Protein AF-A0A3N5U7N3-F1 (afdb_monomer)

Foldseek 3Di:
DDEEFEAAQEEREEQACPPVNDAAEQAEAECYEQYAYAEESYEDQAYANYEDENYEFENQHHDPPQESYEDEHPALAGAQYNHEYENYEQEHGAHESYEYDAQRHAQSHDAHDYEYEQYEFYHYQHHAYYDRCPRPHAHEYEYENYHGPHHHHDPPHVRYDYDYD

Sequence (165 aa):
AGLRIESSGGDGIYLGRGKNRITNKDIILRDLIIFEHLRQGISVITAENLLVEKCVIRGTRGTAPEAGIDFEPNREDESIINCNVKNCIIAGNSGAGIQGYFVNMGSTSLPISIIIENCDIYDQLVALFFVGFQNGAHGTLRIIDSDVRGLSLIPDIPELTLSYR

Secondary structure (DSSP, 8-state):
---EEE--SSEEEEE--TTTTPPEES-EEES-EEE--SSEEEEESSEEEEEEES-EEE---SSTT--SEEE--SSTT--EEEEEEES-E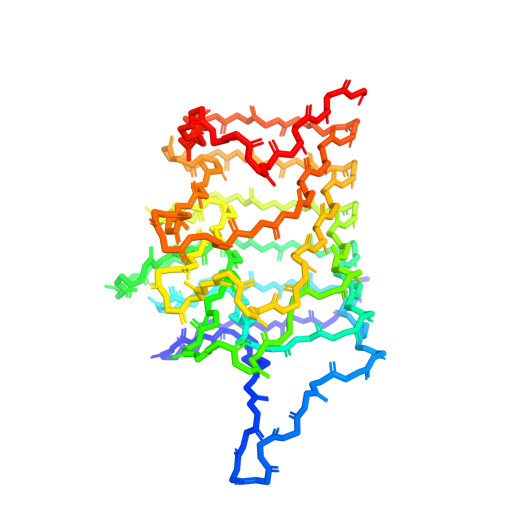EE--SS-SEEEE-TT--TTSPPEEEEEES-EEESSSEEEEEE-GGG---EEEEEES-EE-SEEE----TTEEEEE-

Structure (mmCIF, N/CA/C/O backbone):
data_AF-A0A3N5U7N3-F1
#
_entry.id   AF-A0A3N5U7N3-F1
#
loop_
_atom_site.group_PDB
_atom_site.id
_atom_site.type_symbol
_atom_site.label_atom_id
_atom_site.label_alt_id
_atom_site.label_comp_id
_atom_site.label_asym_id
_atom_site.label_entity_id
_atom_site.label_seq_id
_atom_site.pdbx_PDB_ins_code
_atom_site.Cartn_x
_atom_site.Cartn_y
_atom_site.Cartn_z
_atom_site.occupancy
_atom_site.B_iso_or_equiv
_atom_site.auth_seq_id
_atom_site.auth_comp_id
_atom_site.auth_asym_id
_atom_site.auth_atom_id
_atom_site.pdbx_PDB_model_num
ATOM 1 N N . ALA A 1 1 ? -17.112 -12.150 11.119 1.00 59.78 1 ALA A N 1
ATOM 2 C CA . ALA A 1 1 ? -15.831 -11.433 11.269 1.00 59.78 1 ALA A CA 1
ATOM 3 C C . ALA A 1 1 ? -14.711 -12.395 10.897 1.00 59.78 1 ALA A C 1
ATOM 5 O O . ALA A 1 1 ? -14.821 -13.556 11.279 1.00 59.78 1 ALA A O 1
ATOM 6 N N . GLY A 1 2 ? -13.727 -11.953 10.107 1.00 83.31 2 GLY A N 1
ATOM 7 C CA . GLY A 1 2 ? -12.550 -12.752 9.750 1.00 83.31 2 GLY A CA 1
ATOM 8 C C . GLY A 1 2 ? -11.411 -12.605 10.768 1.00 83.31 2 GLY A C 1
ATOM 9 O O . GLY A 1 2 ? -11.668 -12.530 11.970 1.00 83.31 2 GLY A O 1
ATOM 10 N N . LEU A 1 3 ? -10.158 -12.605 10.302 1.00 96.62 3 LEU A N 1
ATOM 11 C CA . LEU A 1 3 ? -8.950 -12.604 11.142 1.00 96.62 3 LEU A CA 1
ATOM 12 C C . LEU A 1 3 ? -8.589 -11.194 11.643 1.00 96.62 3 LEU A C 1
ATOM 14 O O . LEU A 1 3 ? -8.638 -10.225 10.887 1.00 96.62 3 LEU A O 1
ATOM 18 N N . ARG A 1 4 ? -8.154 -11.096 12.905 1.00 97.56 4 ARG A N 1
ATOM 19 C CA . ARG A 1 4 ? -7.558 -9.885 13.483 1.00 97.56 4 ARG A CA 1
ATOM 20 C C . ARG A 1 4 ? -6.041 -10.037 13.600 1.00 97.56 4 ARG A C 1
ATOM 22 O O . ARG A 1 4 ? -5.566 -11.042 14.120 1.00 97.56 4 ARG A O 1
ATOM 29 N N . ILE A 1 5 ? -5.312 -9.032 13.129 1.00 97.62 5 ILE A N 1
ATOM 30 C CA . ILE A 1 5 ? -3.856 -8.891 13.207 1.00 97.62 5 ILE A CA 1
ATOM 31 C C . ILE A 1 5 ? -3.609 -7.565 13.926 1.00 97.62 5 ILE A C 1
ATOM 33 O O . ILE A 1 5 ? -4.137 -6.538 13.500 1.00 97.62 5 ILE A O 1
ATOM 37 N N . GLU A 1 6 ? -2.880 -7.581 15.043 1.00 97.88 6 GLU A N 1
ATOM 38 C CA . GLU A 1 6 ? -2.726 -6.380 15.866 1.00 97.88 6 GLU A CA 1
ATOM 39 C C . GLU A 1 6 ? -1.344 -6.231 16.504 1.00 97.88 6 GLU A C 1
ATOM 41 O O . GLU A 1 6 ? -0.653 -7.222 16.749 1.00 97.88 6 GLU A O 1
ATOM 46 N N . SER A 1 7 ? -0.955 -4.981 16.766 1.00 97.56 7 SER A N 1
ATOM 47 C CA . SER A 1 7 ? 0.153 -4.609 17.661 1.00 97.56 7 SER A CA 1
ATOM 48 C C . SER A 1 7 ? 1.514 -5.235 17.336 1.00 97.56 7 SER A C 1
ATOM 50 O O . SER A 1 7 ? 2.304 -5.542 18.231 1.00 97.56 7 SER A O 1
ATOM 52 N N . SER A 1 8 ? 1.826 -5.414 16.047 1.00 97.56 8 SER A N 1
ATOM 53 C CA . SER A 1 8 ? 3.177 -5.823 15.639 1.00 97.56 8 SER A CA 1
ATOM 54 C C . SER A 1 8 ? 4.188 -4.691 15.876 1.00 97.56 8 SER A C 1
ATOM 56 O O . SER A 1 8 ? 3.866 -3.508 15.770 1.00 97.56 8 SER A O 1
ATOM 58 N N . GLY A 1 9 ? 5.448 -5.055 16.138 1.00 97.25 9 GLY A N 1
ATOM 59 C CA . GLY A 1 9 ? 6.560 -4.104 16.288 1.00 97.25 9 GLY A CA 1
ATOM 60 C C . GLY A 1 9 ? 7.043 -3.469 14.976 1.00 97.25 9 GLY A C 1
ATOM 61 O O . GLY A 1 9 ? 8.128 -2.902 14.946 1.00 97.25 9 GLY A O 1
ATOM 62 N N . GLY A 1 10 ? 6.286 -3.603 13.888 1.00 97.31 10 GLY A N 1
ATOM 63 C CA . GLY A 1 10 ? 6.628 -3.089 12.568 1.00 97.31 10 GLY A CA 1
ATOM 64 C C . GLY A 1 10 ? 5.371 -2.957 11.723 1.00 97.31 10 GLY A C 1
ATOM 65 O O . GLY A 1 10 ? 4.410 -2.319 12.150 1.00 97.31 10 GLY A O 1
ATOM 66 N N . ASP A 1 11 ? 5.379 -3.579 10.549 1.00 98.25 11 ASP A N 1
ATOM 67 C CA . ASP A 1 11 ? 4.234 -3.586 9.642 1.00 98.25 11 ASP A CA 1
ATOM 68 C C . ASP A 1 11 ? 3.284 -4.751 9.992 1.00 98.25 11 ASP A C 1
ATOM 70 O O . ASP A 1 11 ? 3.722 -5.792 10.498 1.00 98.25 11 ASP A O 1
ATOM 74 N N . GLY A 1 12 ? 1.979 -4.591 9.770 1.00 98.25 12 GLY A N 1
ATOM 75 C CA . GLY A 1 12 ? 0.991 -5.648 10.018 1.00 98.25 12 GLY A CA 1
ATOM 76 C C . GLY A 1 12 ? 1.050 -6.763 8.980 1.00 98.25 12 GLY A C 1
ATOM 77 O O . GLY A 1 12 ? 1.160 -7.942 9.320 1.00 98.25 12 GLY A O 1
ATOM 78 N N . ILE A 1 13 ? 1.023 -6.383 7.703 1.00 98.44 13 ILE A N 1
ATOM 79 C CA . ILE A 1 13 ? 1.203 -7.276 6.55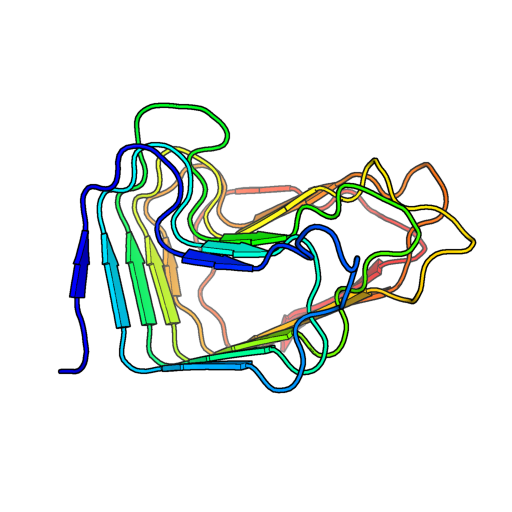5 1.00 98.44 13 ILE A CA 1
ATOM 80 C C . ILE A 1 13 ? 2.282 -6.685 5.649 1.00 98.44 13 ILE A C 1
ATOM 82 O O . ILE A 1 13 ? 2.209 -5.516 5.286 1.00 98.44 13 ILE A O 1
ATOM 86 N N . TYR A 1 14 ? 3.261 -7.498 5.252 1.00 98.00 14 TYR A N 1
ATOM 87 C CA . TYR A 1 14 ? 4.383 -7.060 4.421 1.00 98.00 14 TYR A CA 1
ATOM 88 C C . TYR A 1 14 ? 4.499 -7.913 3.151 1.00 98.00 14 TYR A C 1
ATOM 90 O O . TYR A 1 14 ? 4.924 -9.069 3.203 1.00 98.00 14 TYR A O 1
ATOM 98 N N . LEU A 1 15 ? 4.138 -7.342 1.999 1.00 98.19 15 LEU A N 1
ATOM 99 C CA . LEU A 1 15 ? 4.275 -7.962 0.678 1.00 98.19 15 LEU A CA 1
ATOM 100 C C . LEU A 1 15 ? 5.620 -7.573 0.050 1.00 98.19 15 LEU A C 1
ATOM 102 O O . LEU A 1 15 ? 5.709 -6.730 -0.844 1.00 98.19 15 LEU A O 1
ATOM 106 N N . GLY A 1 16 ? 6.685 -8.195 0.559 1.00 96.12 16 GLY A N 1
ATOM 107 C CA . GLY A 1 16 ? 8.049 -8.083 0.035 1.00 96.12 16 GLY A CA 1
ATOM 108 C C . GLY A 1 16 ? 8.360 -9.090 -1.080 1.00 96.12 16 GLY A C 1
ATOM 109 O O . GLY A 1 16 ? 7.568 -9.980 -1.364 1.00 96.12 16 GLY A O 1
ATOM 110 N N . ARG A 1 17 ? 9.552 -8.994 -1.685 1.00 88.31 17 ARG A N 1
ATOM 111 C CA . ARG A 1 17 ? 9.998 -9.884 -2.787 1.00 88.31 17 ARG A CA 1
ATOM 112 C C . ARG A 1 17 ? 10.961 -11.014 -2.390 1.00 88.31 17 ARG A C 1
ATOM 114 O O . ARG A 1 17 ? 11.343 -11.837 -3.226 1.00 88.31 17 ARG A O 1
ATOM 121 N N . GLY A 1 18 ? 11.400 -11.044 -1.127 1.00 82.62 18 GLY A N 1
ATOM 122 C CA . GLY A 1 18 ? 12.379 -12.009 -0.605 1.00 82.62 18 GLY A CA 1
ATOM 123 C C . GLY A 1 18 ? 13.706 -12.057 -1.389 1.00 82.62 18 GLY A C 1
ATOM 124 O O . GLY A 1 18 ? 13.984 -11.223 -2.249 1.00 82.62 18 GLY A O 1
ATOM 125 N N . LYS A 1 19 ? 14.554 -13.061 -1.115 1.00 84.88 19 LYS A N 1
ATOM 126 C CA . LYS A 1 19 ? 15.858 -13.223 -1.802 1.00 84.88 19 LYS A CA 1
ATOM 127 C C . LYS A 1 19 ? 15.723 -13.523 -3.295 1.00 84.88 19 LYS A C 1
ATOM 129 O O . LYS A 1 19 ? 16.546 -13.074 -4.085 1.00 84.88 19 LYS A O 1
ATOM 134 N N . ASN A 1 20 ? 14.677 -14.261 -3.662 1.00 84.50 20 ASN A N 1
ATOM 135 C CA . ASN A 1 20 ? 14.429 -14.682 -5.040 1.00 84.50 20 ASN A CA 1
ATOM 136 C C . ASN A 1 20 ? 13.829 -13.566 -5.894 1.00 84.50 20 ASN A C 1
ATOM 138 O O . ASN A 1 20 ? 13.649 -13.763 -7.092 1.00 84.50 20 ASN A O 1
ATOM 142 N N . ARG A 1 21 ? 13.556 -12.397 -5.292 1.00 87.88 21 ARG A N 1
ATOM 143 C CA . ARG A 1 21 ? 13.134 -11.193 -6.001 1.00 87.88 21 ARG A CA 1
ATOM 144 C C . ARG A 1 21 ? 11.806 -11.353 -6.750 1.00 87.88 21 ARG A C 1
ATOM 146 O O . ARG A 1 21 ? 11.579 -10.639 -7.721 1.00 87.88 21 ARG A O 1
ATOM 153 N N . ILE A 1 22 ? 10.947 -12.252 -6.275 1.00 91.88 22 ILE A N 1
ATOM 154 C CA . ILE A 1 22 ? 9.698 -12.641 -6.935 1.00 91.88 22 ILE A CA 1
ATOM 155 C C . ILE A 1 22 ? 8.577 -11.684 -6.522 1.00 91.88 22 ILE A C 1
ATOM 157 O O . ILE A 1 22 ? 8.403 -11.410 -5.336 1.00 91.88 22 ILE A O 1
ATOM 161 N N . THR A 1 23 ? 7.815 -11.201 -7.502 1.00 96.31 23 THR A N 1
ATOM 162 C CA . THR A 1 23 ? 6.601 -10.405 -7.283 1.00 96.31 23 THR A CA 1
ATOM 163 C C . THR A 1 23 ? 5.491 -11.245 -6.657 1.00 96.31 23 THR A C 1
ATOM 165 O O . THR A 1 23 ? 5.254 -12.376 -7.083 1.00 96.31 23 THR A O 1
ATOM 168 N N . ASN A 1 24 ? 4.781 -10.686 -5.676 1.00 97.62 24 ASN A N 1
ATOM 169 C CA . ASN A 1 24 ? 3.587 -11.313 -5.114 1.00 97.62 24 ASN A CA 1
ATOM 170 C C . ASN A 1 24 ? 2.466 -11.287 -6.159 1.00 97.62 24 ASN A C 1
ATOM 172 O O . ASN A 1 24 ? 2.109 -10.209 -6.625 1.00 97.62 24 ASN A O 1
ATOM 176 N N . LYS A 1 25 ? 1.919 -12.444 -6.539 1.00 97.81 25 LYS A N 1
ATOM 177 C CA . LYS A 1 25 ? 0.852 -12.526 -7.548 1.00 97.81 25 LYS A CA 1
ATOM 178 C C . LYS A 1 25 ? -0.413 -13.133 -6.965 1.00 97.81 25 LYS A C 1
ATOM 180 O O . LYS A 1 25 ? -0.323 -14.072 -6.177 1.00 97.81 25 LYS A O 1
ATOM 185 N N . ASP A 1 26 ? -1.558 -12.594 -7.371 1.00 98.44 26 ASP A N 1
ATOM 186 C CA . ASP A 1 26 ? -2.893 -13.127 -7.070 1.00 98.44 26 ASP A CA 1
ATOM 187 C C . ASP A 1 26 ? -3.172 -13.236 -5.558 1.00 98.44 26 ASP A C 1
ATOM 189 O O . ASP A 1 26 ? -3.694 -14.232 -5.050 1.00 98.44 26 ASP A O 1
ATOM 193 N N . ILE A 1 27 ? -2.797 -12.186 -4.822 1.00 98.62 27 ILE A N 1
ATOM 194 C CA . ILE A 1 27 ? -2.963 -12.114 -3.368 1.00 98.62 27 ILE A CA 1
ATOM 195 C C . ILE A 1 27 ? -4.318 -11.503 -3.021 1.00 98.62 27 ILE A C 1
ATOM 197 O O . ILE A 1 27 ? -4.679 -10.433 -3.507 1.00 98.62 27 ILE A O 1
ATOM 201 N N . ILE A 1 28 ? -5.040 -12.157 -2.111 1.00 98.62 28 ILE A N 1
ATOM 202 C CA . ILE A 1 28 ? -6.306 -11.664 -1.568 1.00 98.62 28 ILE A CA 1
ATOM 203 C C . ILE A 1 28 ? -6.161 -11.484 -0.058 1.00 98.62 28 ILE A C 1
ATOM 205 O O . ILE A 1 28 ? -5.947 -12.447 0.677 1.00 98.62 28 ILE A O 1
ATOM 209 N N . LEU A 1 29 ? -6.334 -10.249 0.400 1.00 98.62 29 LEU A N 1
ATOM 210 C CA . LEU A 1 29 ? -6.480 -9.881 1.802 1.00 98.62 29 LEU A CA 1
ATOM 211 C C . LEU A 1 29 ? -7.945 -9.513 2.019 1.00 98.62 29 LEU A C 1
ATOM 213 O O . LEU A 1 29 ? -8.396 -8.484 1.521 1.00 98.62 29 LEU A O 1
ATOM 217 N N . ARG A 1 30 ? -8.709 -10.369 2.703 1.00 98.56 30 ARG A N 1
ATOM 218 C CA . ARG A 1 30 ? -10.160 -10.198 2.829 1.00 98.56 30 ARG A CA 1
ATOM 219 C C . ARG A 1 30 ? -10.660 -10.398 4.252 1.00 98.56 30 ARG A C 1
ATOM 221 O O . ARG A 1 30 ? -10.213 -11.317 4.933 1.00 98.56 30 ARG A O 1
ATOM 228 N N . ASP A 1 31 ? -11.638 -9.581 4.645 1.00 98.31 31 ASP A N 1
ATOM 229 C CA . ASP A 1 31 ? -12.346 -9.678 5.928 1.00 98.31 31 ASP A CA 1
ATOM 230 C C . ASP A 1 31 ? -11.386 -9.579 7.135 1.00 98.31 31 ASP A C 1
ATOM 232 O O . ASP A 1 31 ? -11.555 -10.274 8.142 1.00 98.31 31 ASP A O 1
ATOM 236 N N . LEU A 1 32 ? -10.356 -8.728 7.026 1.00 98.50 32 LEU A N 1
ATOM 237 C CA . LEU A 1 32 ? -9.318 -8.559 8.047 1.00 98.50 32 LEU A CA 1
ATOM 238 C C . LEU A 1 32 ? -9.563 -7.335 8.930 1.00 98.50 32 LEU A C 1
ATOM 240 O O . LEU A 1 32 ? -10.038 -6.297 8.469 1.00 98.50 32 LEU A O 1
ATOM 244 N N . ILE A 1 33 ? -9.146 -7.432 10.191 1.00 98.69 33 ILE A N 1
ATOM 245 C CA . ILE A 1 33 ? -8.957 -6.274 11.066 1.00 98.69 33 ILE A CA 1
ATOM 246 C C . ILE A 1 33 ? -7.458 -6.123 11.325 1.00 98.69 33 ILE A C 1
ATOM 248 O O . ILE A 1 33 ? -6.863 -6.988 11.959 1.00 98.69 33 ILE A O 1
ATOM 252 N N . ILE A 1 34 ? -6.867 -5.039 10.834 1.00 98.62 34 ILE A N 1
ATOM 253 C CA . ILE A 1 34 ? -5.436 -4.725 10.887 1.00 98.62 34 ILE A CA 1
ATOM 254 C C . ILE A 1 34 ? -5.284 -3.499 11.787 1.00 98.62 34 ILE A C 1
ATOM 256 O O . ILE A 1 34 ? -5.743 -2.411 11.431 1.00 98.62 34 ILE A O 1
ATOM 260 N N . PHE A 1 35 ? -4.734 -3.685 12.987 1.00 98.56 35 PHE A N 1
ATOM 261 C CA . PHE A 1 35 ? -4.928 -2.728 14.077 1.00 98.56 35 PHE A CA 1
ATOM 262 C C . PHE A 1 35 ? -3.653 -2.407 14.866 1.00 98.56 35 PHE A C 1
ATOM 264 O O . PHE A 1 35 ? -2.956 -3.302 15.327 1.00 98.56 35 PHE A O 1
ATOM 271 N N . GLU A 1 36 ? -3.387 -1.119 15.084 1.00 98.19 36 GLU A N 1
ATOM 272 C CA . GLU A 1 36 ? -2.336 -0.626 15.993 1.00 98.19 36 GLU A CA 1
ATOM 273 C C . GLU A 1 36 ? -0.921 -1.155 15.707 1.00 98.19 36 GLU A C 1
ATOM 275 O O . GLU A 1 36 ? -0.173 -1.508 16.615 1.00 98.19 36 GLU A O 1
ATOM 280 N N . HIS A 1 37 ? -0.522 -1.205 14.436 1.00 98.62 37 HIS A N 1
ATOM 281 C CA . HIS A 1 37 ? 0.851 -1.568 14.074 1.00 98.62 37 HIS A CA 1
ATOM 282 C C . HIS A 1 37 ? 1.822 -0.400 14.267 1.00 98.62 37 HIS A C 1
ATOM 284 O O . HIS A 1 37 ? 1.473 0.757 14.018 1.00 98.62 37 HIS A O 1
ATOM 290 N N . LEU A 1 38 ? 3.051 -0.706 14.698 1.00 98.44 38 LEU A N 1
ATOM 291 C CA . LEU A 1 38 ? 4.045 0.317 15.033 1.00 98.44 38 LEU A CA 1
ATOM 292 C C . LEU A 1 38 ? 4.400 1.203 13.834 1.00 98.44 38 LEU A C 1
ATOM 294 O O . LEU A 1 38 ? 4.663 2.389 14.022 1.00 98.44 38 LEU A O 1
ATOM 298 N N . ARG A 1 39 ? 4.452 0.625 12.627 1.00 98.25 39 ARG A N 1
ATOM 299 C CA . ARG A 1 39 ? 4.975 1.310 11.441 1.00 98.25 39 ARG A CA 1
ATOM 300 C C . ARG A 1 39 ? 3.968 1.412 10.302 1.00 98.25 39 ARG A C 1
ATOM 302 O O . ARG A 1 39 ? 3.702 2.517 9.865 1.00 98.25 39 ARG A O 1
ATOM 309 N N . GLN A 1 40 ? 3.372 0.317 9.843 1.00 98.44 40 GLN A N 1
ATOM 310 C CA . GLN A 1 40 ? 2.376 0.338 8.761 1.00 98.44 40 GLN A CA 1
ATOM 311 C C . GLN A 1 40 ? 1.288 -0.711 8.987 1.00 98.44 40 GLN A C 1
ATOM 313 O O . GLN A 1 40 ? 1.547 -1.763 9.569 1.00 98.44 40 GLN A O 1
ATOM 318 N N . GLY A 1 41 ? 0.076 -0.484 8.480 1.00 98.69 41 GLY A N 1
ATOM 319 C CA . GLY A 1 41 ? -0.953 -1.527 8.459 1.00 98.69 41 GLY A CA 1
ATOM 320 C C . GLY A 1 41 ? -0.607 -2.598 7.424 1.00 98.69 41 GLY A C 1
ATOM 321 O O . GLY A 1 41 ? -0.459 -3.777 7.753 1.00 98.69 41 GLY A O 1
ATOM 322 N N . ILE A 1 42 ? -0.421 -2.168 6.177 1.00 98.88 42 ILE A N 1
ATOM 323 C CA . ILE A 1 42 ? 0.012 -3.000 5.052 1.00 98.88 42 ILE A CA 1
ATOM 324 C C . ILE A 1 42 ? 1.132 -2.273 4.304 1.00 98.88 42 ILE A C 1
ATOM 326 O O . ILE A 1 42 ? 0.954 -1.119 3.926 1.00 98.88 42 ILE A O 1
ATOM 330 N N . SER A 1 43 ? 2.234 -2.963 4.025 1.00 98.75 43 SER A N 1
ATOM 331 C CA . SER A 1 43 ? 3.296 -2.483 3.134 1.00 98.75 43 SER A CA 1
ATOM 332 C C . SER A 1 43 ? 3.362 -3.362 1.893 1.00 98.75 43 SER A C 1
ATOM 334 O O . SER A 1 43 ? 3.482 -4.588 1.983 1.00 98.75 43 SER A O 1
ATOM 336 N N . VAL A 1 44 ? 3.280 -2.738 0.724 1.00 98.75 44 VAL A N 1
ATOM 337 C CA . VAL A 1 44 ? 3.292 -3.381 -0.587 1.00 98.75 44 VAL A CA 1
ATOM 338 C C . VAL A 1 44 ? 4.530 -2.920 -1.337 1.00 98.75 44 VAL A C 1
ATOM 340 O O . VAL A 1 44 ? 4.549 -1.849 -1.937 1.00 98.75 44 VAL A O 1
ATOM 343 N N . ILE A 1 45 ? 5.567 -3.756 -1.311 1.00 98.38 45 ILE A N 1
ATOM 344 C CA . ILE A 1 45 ? 6.798 -3.501 -2.066 1.00 98.38 45 ILE A CA 1
ATOM 345 C C . ILE A 1 45 ? 6.602 -3.894 -3.528 1.00 98.38 45 ILE A C 1
ATOM 347 O O . ILE A 1 45 ? 7.039 -3.203 -4.438 1.00 98.38 45 ILE A O 1
ATOM 351 N N . THR A 1 46 ? 5.964 -5.043 -3.758 1.00 98.31 46 THR A N 1
ATOM 352 C CA . THR A 1 46 ? 5.664 -5.533 -5.103 1.00 98.31 46 THR A CA 1
ATOM 353 C C . THR A 1 46 ? 4.422 -6.416 -5.083 1.00 98.31 46 THR A C 1
ATOM 355 O O . THR A 1 46 ? 4.314 -7.326 -4.253 1.00 98.31 46 THR A O 1
ATOM 358 N N . ALA A 1 47 ? 3.488 -6.167 -5.993 1.00 98.50 47 ALA A N 1
ATOM 359 C CA . ALA A 1 47 ? 2.325 -6.996 -6.230 1.00 98.50 47 ALA A CA 1
ATOM 360 C C . ALA A 1 47 ? 1.775 -6.863 -7.663 1.00 98.50 47 ALA A C 1
ATOM 362 O O . ALA A 1 47 ? 1.744 -5.785 -8.260 1.00 98.50 47 ALA A O 1
ATOM 363 N N . GLU A 1 48 ? 1.269 -7.980 -8.173 1.00 98.62 48 GLU A N 1
ATOM 364 C CA . GLU A 1 48 ? 0.412 -8.066 -9.351 1.00 98.62 48 GLU A CA 1
ATOM 365 C C . GLU A 1 48 ? -0.900 -8.750 -8.941 1.00 98.62 48 GLU A C 1
ATOM 367 O O . GLU A 1 48 ? -0.875 -9.817 -8.327 1.00 98.62 48 GLU A O 1
ATOM 372 N N . ASN A 1 49 ? -2.049 -8.160 -9.280 1.00 98.75 49 ASN A N 1
ATOM 373 C CA . ASN A 1 49 ? -3.376 -8.688 -8.922 1.00 98.75 49 ASN A CA 1
ATOM 374 C C . ASN A 1 49 ? -3.586 -8.809 -7.399 1.00 98.75 49 ASN A C 1
ATOM 376 O O . ASN A 1 49 ? -3.988 -9.857 -6.889 1.00 98.75 49 ASN A O 1
ATOM 380 N N . LEU A 1 50 ? -3.300 -7.733 -6.664 1.00 98.88 50 LEU A N 1
ATOM 381 C CA . LEU A 1 50 ? -3.611 -7.640 -5.238 1.00 98.88 50 LEU A CA 1
ATOM 382 C C . LEU A 1 50 ? -5.054 -7.169 -5.044 1.00 98.88 50 LEU A C 1
ATOM 384 O O . LEU A 1 50 ? -5.434 -6.115 -5.549 1.00 98.88 50 LEU A O 1
ATOM 388 N N . LEU A 1 51 ? -5.827 -7.898 -4.244 1.00 98.94 51 LEU A N 1
ATOM 389 C CA . LEU A 1 51 ? -7.136 -7.469 -3.760 1.00 98.94 51 LEU A CA 1
ATOM 390 C C . LEU A 1 51 ? -7.111 -7.317 -2.237 1.00 98.94 51 LEU A C 1
ATOM 392 O O . LEU A 1 51 ? -6.956 -8.304 -1.521 1.00 98.94 51 LEU A O 1
ATOM 396 N N . VAL A 1 52 ? -7.323 -6.098 -1.744 1.00 98.88 52 VAL A N 1
ATOM 397 C CA . VAL A 1 52 ? -7.602 -5.803 -0.333 1.00 98.88 52 VAL A CA 1
ATOM 398 C C . VAL A 1 52 ? -9.084 -5.479 -0.217 1.00 98.88 52 VAL A C 1
ATOM 400 O O . VAL A 1 52 ? -9.523 -4.448 -0.716 1.00 98.88 52 VAL A O 1
ATOM 403 N N . GLU A 1 53 ? -9.870 -6.360 0.395 1.00 98.81 53 GLU A N 1
ATOM 404 C CA . GLU A 1 53 ? -11.328 -6.272 0.362 1.00 98.81 53 GLU A CA 1
ATOM 405 C C . GLU A 1 53 ? -11.979 -6.438 1.740 1.00 98.81 53 GLU A C 1
ATOM 407 O O . GLU A 1 53 ? -11.714 -7.412 2.440 1.00 98.81 53 GLU A O 1
ATOM 412 N N . LYS A 1 54 ? -12.934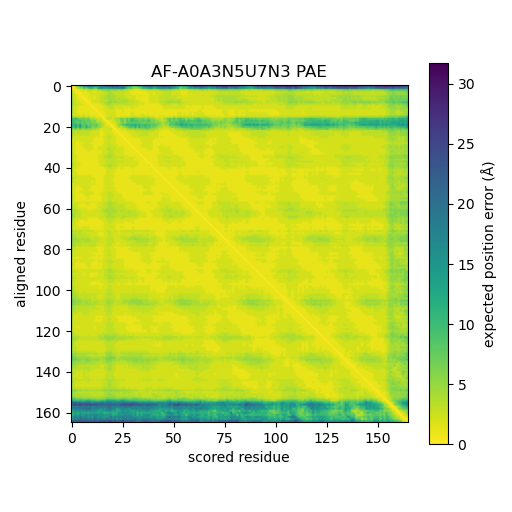 -5.565 2.095 1.00 98.62 54 LYS A N 1
ATOM 413 C CA . LYS A 1 54 ? -13.685 -5.667 3.367 1.00 98.62 54 LYS A CA 1
ATOM 414 C C . LYS A 1 54 ? -12.765 -5.681 4.595 1.00 98.62 54 LYS A C 1
ATOM 416 O O . LYS A 1 54 ? -13.001 -6.408 5.559 1.00 98.62 54 LYS A O 1
ATOM 421 N N . CYS A 1 55 ? -11.695 -4.893 4.552 1.00 98.81 55 CYS A N 1
ATOM 422 C CA . CYS A 1 55 ? -10.737 -4.786 5.646 1.00 98.81 55 CYS A CA 1
ATOM 423 C C . CYS A 1 55 ? -10.968 -3.513 6.464 1.00 98.81 55 CYS A C 1
ATOM 425 O O . CYS A 1 55 ? -11.349 -2.473 5.928 1.00 98.81 55 CYS A O 1
ATOM 427 N N . VAL A 1 56 ? -10.679 -3.591 7.762 1.00 98.81 56 VAL A N 1
ATOM 428 C CA . VAL A 1 56 ? -10.558 -2.430 8.649 1.00 98.81 56 VAL A CA 1
ATOM 429 C C . VAL A 1 56 ? -9.083 -2.246 8.982 1.00 98.81 56 VAL A C 1
ATOM 431 O O . VAL A 1 56 ? -8.488 -3.135 9.585 1.00 98.81 56 VAL A O 1
ATOM 434 N N . ILE A 1 57 ? -8.497 -1.113 8.598 1.00 98.81 57 ILE A N 1
ATOM 435 C CA . ILE A 1 57 ? -7.074 -0.800 8.782 1.00 98.81 57 ILE A CA 1
ATOM 436 C C . ILE A 1 57 ? -6.962 0.474 9.616 1.00 98.81 57 ILE A C 1
ATOM 438 O O . ILE A 1 57 ? -7.340 1.556 9.157 1.00 98.81 57 ILE A O 1
ATOM 442 N N . ARG A 1 58 ? -6.500 0.358 10.864 1.00 98.56 58 ARG A N 1
ATOM 443 C CA . ARG A 1 58 ? -6.629 1.459 11.825 1.00 98.56 58 ARG A CA 1
ATOM 444 C C . ARG A 1 58 ? -5.536 1.528 12.880 1.00 98.56 58 ARG A C 1
ATOM 446 O O . ARG A 1 58 ? -5.103 0.511 13.411 1.00 98.56 58 ARG A O 1
ATOM 453 N N . GLY A 1 59 ? -5.218 2.753 13.288 1.00 98.38 59 GLY A N 1
ATOM 454 C CA . GLY A 1 59 ? -4.498 3.032 14.527 1.00 98.38 59 GLY A CA 1
ATOM 455 C C . GLY A 1 59 ? -2.987 2.860 14.441 1.00 98.38 59 GLY A C 1
ATOM 456 O O . GLY A 1 59 ? -2.351 2.756 15.485 1.00 98.38 59 GLY A O 1
ATOM 457 N N . THR A 1 60 ? -2.396 2.804 13.245 1.00 98.56 60 THR A N 1
ATOM 458 C CA . THR A 1 60 ? -0.934 2.717 13.112 1.00 98.56 60 THR A CA 1
ATOM 459 C C . THR A 1 60 ? -0.258 3.919 13.768 1.00 98.56 60 THR A C 1
ATOM 461 O O . THR A 1 60 ? -0.650 5.073 13.546 1.00 98.56 60 THR A O 1
ATOM 464 N N . ARG A 1 61 ? 0.726 3.652 14.635 1.00 98.31 61 ARG A N 1
ATOM 465 C CA . ARG A 1 61 ? 1.423 4.680 15.418 1.00 98.31 61 ARG A CA 1
ATOM 466 C C . ARG A 1 61 ? 2.726 4.158 16.022 1.00 98.31 61 ARG A C 1
ATOM 468 O O . ARG A 1 61 ? 2.735 3.140 16.709 1.00 98.31 61 ARG A O 1
ATOM 475 N N . GLY A 1 62 ? 3.796 4.926 15.876 1.00 98.12 62 GLY A N 1
ATOM 476 C CA . GLY A 1 62 ? 5.080 4.743 16.536 1.00 98.12 62 GLY A CA 1
ATOM 477 C C . GLY A 1 62 ? 6.264 5.168 15.676 1.00 98.12 62 GLY A C 1
ATOM 478 O O . GLY A 1 62 ? 7.037 6.032 16.080 1.00 98.12 62 GLY A O 1
ATOM 479 N N . THR A 1 63 ? 6.449 4.528 14.523 1.00 97.94 63 THR A N 1
ATOM 480 C CA . THR A 1 63 ? 7.587 4.758 13.621 1.00 97.94 63 THR A CA 1
ATOM 481 C C . THR A 1 63 ? 7.079 5.150 12.243 1.00 97.94 63 THR A C 1
ATOM 483 O O . THR A 1 63 ? 6.296 4.411 11.657 1.00 97.94 63 THR A O 1
ATOM 486 N N . ALA A 1 64 ? 7.556 6.279 11.709 1.00 96.56 64 ALA A N 1
ATOM 487 C CA . ALA A 1 64 ? 7.216 6.724 10.356 1.00 96.56 64 ALA A CA 1
ATOM 488 C C . ALA A 1 64 ? 7.431 5.592 9.319 1.00 96.56 64 ALA A C 1
ATOM 490 O O . ALA A 1 64 ? 8.422 4.856 9.434 1.00 96.56 64 ALA A O 1
ATOM 491 N N . PRO A 1 65 ? 6.544 5.439 8.315 1.00 96.56 65 PRO A N 1
ATOM 492 C CA . PRO A 1 65 ? 5.527 6.411 7.890 1.00 96.56 65 PRO A CA 1
ATOM 493 C C . PRO A 1 65 ? 4.199 6.403 8.665 1.00 96.56 65 PRO A C 1
ATOM 495 O O . PRO A 1 65 ? 3.436 7.351 8.517 1.00 96.56 65 PRO A O 1
ATOM 498 N N . GLU A 1 66 ? 3.920 5.396 9.497 1.00 98.38 66 GLU A N 1
ATOM 499 C CA . GLU A 1 66 ? 2.671 5.274 10.276 1.00 98.38 66 GLU A CA 1
ATOM 500 C C . GLU A 1 66 ? 1.394 5.219 9.421 1.00 98.38 66 GLU A C 1
ATOM 502 O O . GLU A 1 66 ? 0.311 5.546 9.911 1.00 98.38 66 GLU A O 1
ATOM 507 N N . ALA A 1 67 ? 1.484 4.817 8.154 1.00 98.62 67 ALA A N 1
ATOM 508 C CA . ALA A 1 67 ? 0.360 4.787 7.228 1.00 98.62 67 ALA A CA 1
ATOM 509 C C . ALA A 1 67 ? -0.504 3.515 7.345 1.00 98.62 67 ALA A C 1
ATOM 511 O O . ALA A 1 67 ? -0.062 2.448 7.783 1.00 98.62 67 ALA A O 1
ATOM 512 N N . GLY A 1 68 ? -1.764 3.625 6.920 1.00 98.81 68 GLY A N 1
ATOM 513 C CA . GLY A 1 68 ? -2.672 2.481 6.847 1.00 98.81 68 GLY A CA 1
ATOM 514 C C . GLY A 1 68 ? -2.210 1.471 5.794 1.00 98.81 68 GLY A C 1
ATOM 515 O O . GLY A 1 68 ? -1.976 0.303 6.104 1.00 98.81 68 GLY A O 1
ATOM 516 N N . ILE A 1 69 ? -2.032 1.934 4.557 1.00 98.88 69 ILE A N 1
ATOM 517 C CA . ILE A 1 69 ? -1.455 1.160 3.449 1.00 98.88 69 ILE A CA 1
ATOM 518 C C . ILE A 1 69 ? -0.317 1.971 2.830 1.00 98.88 69 ILE A C 1
ATOM 520 O O . ILE A 1 69 ? -0.512 3.154 2.566 1.00 98.88 69 ILE A O 1
ATOM 524 N N . ASP A 1 70 ? 0.829 1.347 2.562 1.00 98.81 70 ASP A N 1
ATOM 525 C CA . ASP A 1 70 ? 1.921 1.9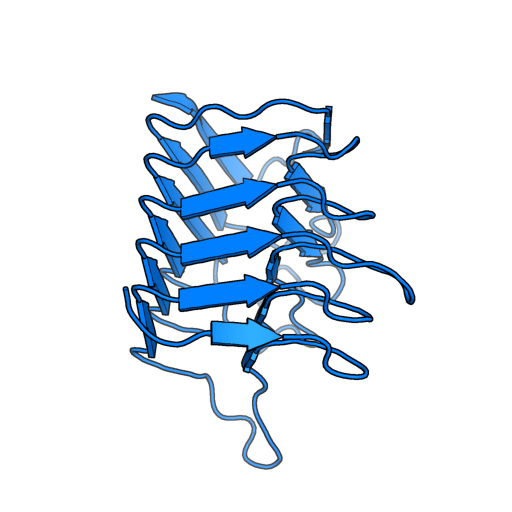30 1.772 1.00 98.81 70 ASP A CA 1
ATOM 526 C C . ASP A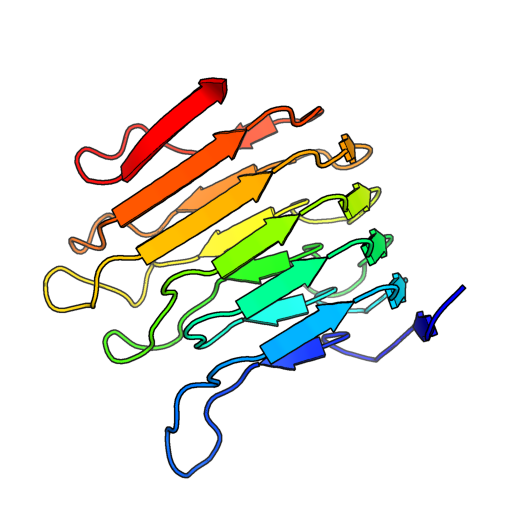 1 70 ? 2.210 1.094 0.531 1.00 98.81 70 ASP A C 1
ATOM 528 O O . ASP A 1 70 ? 2.519 -0.093 0.637 1.00 98.81 70 ASP A O 1
ATOM 532 N N . PHE A 1 71 ? 2.139 1.708 -0.643 1.00 98.62 71 PHE A N 1
ATOM 533 C CA . PHE A 1 71 ? 2.716 1.172 -1.869 1.00 98.62 71 PHE A CA 1
ATOM 534 C C . PHE A 1 71 ? 4.110 1.793 -2.036 1.00 98.62 71 PHE A C 1
ATOM 536 O O . PHE A 1 71 ? 4.242 2.901 -2.555 1.00 98.62 71 PHE A O 1
ATOM 543 N N . GLU A 1 72 ? 5.147 1.085 -1.585 1.00 97.25 72 GLU A N 1
ATOM 544 C CA . GLU A 1 72 ? 6.525 1.593 -1.462 1.00 97.25 72 GLU A CA 1
ATOM 545 C C . GLU A 1 72 ? 7.542 0.678 -2.177 1.00 97.25 72 GLU A C 1
ATOM 547 O O . GLU A 1 72 ? 8.367 0.022 -1.534 1.00 97.25 72 GLU A O 1
ATOM 552 N N . PRO A 1 73 ? 7.516 0.591 -3.521 1.00 97.44 73 PRO A N 1
ATOM 553 C CA . PRO A 1 73 ? 8.552 -0.129 -4.247 1.00 97.44 73 PRO A CA 1
ATOM 554 C C . PRO A 1 73 ? 9.937 0.442 -3.910 1.00 97.44 73 PRO A C 1
ATOM 556 O O . PRO A 1 73 ? 10.211 1.645 -3.960 1.00 97.44 73 PRO A O 1
ATOM 559 N N . ASN A 1 74 ? 10.846 -0.459 -3.570 1.00 96.00 74 ASN A N 1
ATOM 560 C CA . ASN A 1 74 ? 12.240 -0.182 -3.270 1.00 96.00 74 ASN A CA 1
ATOM 561 C C . ASN A 1 74 ? 13.095 -0.078 -4.540 1.00 96.00 74 ASN A C 1
ATOM 563 O O . ASN A 1 74 ? 14.230 0.399 -4.469 1.00 96.00 74 ASN A O 1
ATOM 567 N N . ARG A 1 75 ? 12.611 -0.584 -5.683 1.00 94.00 75 ARG A N 1
ATOM 568 C CA . ARG A 1 75 ? 13.373 -0.678 -6.940 1.00 94.00 75 ARG A CA 1
ATOM 569 C C . ARG A 1 75 ? 12.478 -0.509 -8.170 1.00 94.00 75 ARG A C 1
ATOM 571 O O . ARG A 1 75 ? 11.303 -0.847 -8.131 1.00 94.00 75 ARG A O 1
ATOM 578 N N . GLU A 1 76 ? 13.069 -0.077 -9.284 1.00 93.75 76 GLU A N 1
ATOM 579 C CA . GLU A 1 76 ? 12.381 0.103 -10.578 1.00 93.75 76 GLU A CA 1
ATOM 580 C C . GLU A 1 76 ? 11.773 -1.189 -11.158 1.00 93.75 76 GLU A C 1
ATOM 582 O O . GLU A 1 76 ? 10.819 -1.138 -11.928 1.00 93.75 76 GLU A O 1
ATOM 587 N N . ASP A 1 77 ? 12.320 -2.355 -10.793 1.00 93.81 77 ASP A N 1
ATOM 588 C CA . ASP A 1 77 ? 11.882 -3.665 -11.285 1.00 93.81 77 ASP A CA 1
ATOM 589 C C . ASP A 1 77 ? 10.751 -4.281 -10.442 1.00 93.81 77 ASP A C 1
ATOM 591 O O . ASP A 1 77 ? 10.370 -5.434 -10.646 1.00 93.81 77 ASP A O 1
ATOM 595 N N . GLU A 1 78 ? 10.223 -3.531 -9.474 1.00 96.31 78 GLU A N 1
ATOM 596 C CA . GLU A 1 78 ? 9.113 -3.939 -8.618 1.00 96.31 78 GLU A CA 1
ATOM 597 C C . GLU A 1 78 ? 7.787 -3.421 -9.172 1.00 96.31 78 GLU A C 1
ATOM 599 O O . GLU A 1 78 ? 7.692 -2.334 -9.736 1.00 96.31 78 GLU A O 1
ATOM 604 N N . SER A 1 79 ? 6.755 -4.254 -9.074 1.00 96.94 79 SER A N 1
ATOM 605 C CA . SER A 1 79 ? 5.491 -4.041 -9.777 1.00 96.94 79 SER A CA 1
ATOM 606 C C . SER A 1 79 ? 4.408 -3.625 -8.802 1.00 96.94 79 SER A C 1
ATOM 608 O O . SER A 1 79 ? 4.287 -4.227 -7.745 1.00 96.94 79 SER A O 1
ATOM 610 N N . ILE A 1 80 ? 3.588 -2.645 -9.172 1.00 98.38 80 ILE A N 1
ATOM 611 C CA . ILE A 1 80 ? 2.350 -2.294 -8.467 1.00 98.38 80 ILE A CA 1
ATOM 612 C C . ILE A 1 80 ? 1.239 -2.284 -9.514 1.00 98.38 80 ILE A C 1
ATOM 614 O O . ILE A 1 80 ? 0.846 -1.239 -10.027 1.00 98.38 80 ILE A O 1
ATOM 618 N N . ILE A 1 81 ? 0.801 -3.474 -9.921 1.00 98.31 81 ILE A N 1
ATOM 619 C CA . ILE A 1 81 ? -0.069 -3.657 -11.089 1.00 98.31 81 ILE A CA 1
ATOM 620 C C . ILE A 1 81 ? -1.371 -4.312 -10.644 1.00 98.31 81 ILE A C 1
ATOM 622 O O . ILE A 1 81 ? -1.362 -5.337 -9.965 1.00 98.31 81 ILE A O 1
ATOM 626 N N . ASN A 1 82 ? -2.500 -3.739 -11.065 1.00 98.38 82 ASN A N 1
ATOM 627 C CA . ASN A 1 82 ? -3.837 -4.236 -10.748 1.00 98.38 82 ASN A CA 1
ATOM 628 C C . ASN A 1 82 ? -4.033 -4.448 -9.233 1.00 98.38 82 ASN A C 1
ATOM 630 O O . ASN A 1 82 ? -4.423 -5.524 -8.779 1.00 98.38 82 ASN A O 1
ATOM 634 N N . CYS A 1 83 ? -3.694 -3.426 -8.446 1.00 98.88 83 CYS A N 1
ATOM 635 C CA . CYS A 1 83 ? -3.886 -3.414 -7.000 1.00 98.88 83 CYS A CA 1
ATOM 636 C C . CYS A 1 83 ? -5.214 -2.723 -6.667 1.00 98.88 83 CYS A C 1
ATOM 638 O O . CYS A 1 83 ? -5.377 -1.532 -6.924 1.00 98.88 83 CYS A O 1
ATOM 640 N N . ASN A 1 84 ? -6.167 -3.459 -6.103 1.00 98.69 84 ASN A N 1
ATOM 641 C CA . ASN A 1 84 ? -7.494 -2.950 -5.771 1.00 98.69 84 ASN A CA 1
ATOM 642 C C . ASN A 1 84 ? -7.721 -2.948 -4.254 1.00 98.69 84 ASN A C 1
ATOM 644 O O . ASN A 1 84 ? -7.609 -3.989 -3.604 1.00 98.69 84 ASN A O 1
ATOM 648 N N . VAL A 1 85 ? -8.071 -1.786 -3.707 1.00 98.88 85 VAL A N 1
ATOM 649 C CA . VAL A 1 85 ? -8.540 -1.599 -2.333 1.00 98.88 85 VAL A CA 1
ATOM 650 C C . VAL A 1 85 ? -10.038 -1.333 -2.399 1.00 98.88 85 VAL A C 1
ATOM 652 O O . VAL A 1 85 ? -10.460 -0.314 -2.937 1.00 98.88 85 VAL A O 1
ATOM 655 N N . LYS A 1 86 ? -10.843 -2.261 -1.880 1.00 98.75 86 LYS A N 1
ATOM 656 C CA . LYS A 1 86 ? -12.286 -2.291 -2.115 1.00 98.75 86 LYS A CA 1
ATOM 657 C C . LYS A 1 86 ? -13.087 -2.508 -0.836 1.00 98.75 86 LYS A C 1
ATOM 659 O O . LYS A 1 86 ? -12.827 -3.459 -0.102 1.00 98.75 86 LYS A O 1
ATOM 664 N N . ASN A 1 87 ? -14.148 -1.734 -0.613 1.00 98.69 87 ASN A N 1
ATOM 665 C CA . ASN A 1 87 ? -15.047 -1.922 0.538 1.00 98.69 87 ASN A CA 1
ATOM 666 C C . ASN A 1 87 ? -14.311 -1.847 1.893 1.00 98.69 87 ASN A C 1
ATOM 668 O O . ASN A 1 87 ? -14.630 -2.611 2.804 1.00 98.69 87 ASN A O 1
ATOM 672 N N . CYS A 1 88 ? -13.275 -1.014 2.013 1.00 98.88 88 CYS A N 1
ATOM 673 C CA . CYS A 1 88 ? -12.418 -0.957 3.199 1.00 98.88 88 CYS A CA 1
ATOM 674 C C . CYS A 1 88 ? -12.692 0.286 4.048 1.00 98.88 88 CYS A C 1
ATOM 676 O O . CYS A 1 88 ? -13.046 1.343 3.533 1.00 98.88 88 CYS A O 1
ATOM 678 N N . ILE A 1 89 ? -12.440 0.158 5.351 1.00 98.88 89 ILE A N 1
ATOM 679 C CA . ILE A 1 89 ? -12.373 1.284 6.284 1.00 98.88 89 ILE A CA 1
ATOM 680 C C . ILE A 1 89 ? -10.910 1.498 6.649 1.00 98.88 89 ILE A C 1
ATOM 682 O O . ILE A 1 89 ? -10.255 0.584 7.154 1.00 98.88 89 ILE A O 1
ATOM 686 N N . ILE A 1 90 ? -10.402 2.704 6.421 1.00 98.88 90 ILE A N 1
ATOM 687 C CA . ILE A 1 90 ? -9.020 3.079 6.714 1.00 98.88 90 ILE A CA 1
ATOM 688 C C . ILE A 1 90 ? -9.068 4.329 7.575 1.00 98.88 90 ILE A C 1
ATOM 690 O O . ILE A 1 90 ? -9.445 5.393 7.092 1.00 98.88 90 ILE A O 1
ATOM 694 N N . ALA A 1 91 ? -8.756 4.201 8.863 1.00 98.75 91 ALA A N 1
ATOM 695 C CA . ALA A 1 91 ? -9.020 5.308 9.770 1.00 98.75 91 ALA A CA 1
ATOM 696 C C . ALA A 1 91 ? -8.040 5.454 10.922 1.00 98.75 91 ALA A C 1
ATOM 698 O O . ALA A 1 91 ? -7.520 4.468 11.433 1.00 98.75 91 ALA A O 1
ATOM 699 N N . GLY A 1 92 ? -7.847 6.688 11.388 1.00 98.44 92 GLY A N 1
ATOM 700 C CA . GLY A 1 92 ? -7.115 6.978 12.626 1.00 98.44 92 GLY A CA 1
ATOM 701 C C . GLY A 1 92 ? -5.659 6.506 12.626 1.00 98.44 92 GLY A C 1
ATOM 702 O O . GLY A 1 92 ? -5.121 6.195 13.687 1.00 98.44 92 GLY A O 1
ATOM 703 N N . ASN A 1 93 ? -5.054 6.381 11.446 1.00 98.69 93 ASN A N 1
ATOM 704 C CA . ASN A 1 93 ? -3.630 6.109 11.277 1.00 98.69 93 ASN A CA 1
ATOM 705 C C . ASN A 1 93 ? -2.856 7.418 11.500 1.00 98.69 93 ASN A C 1
ATOM 707 O O . ASN A 1 93 ? -3.316 8.479 11.080 1.00 98.69 93 ASN A O 1
ATOM 711 N N . SER A 1 94 ? -1.720 7.374 12.203 1.00 98.50 94 SER A N 1
ATOM 712 C CA . SER A 1 94 ? -0.976 8.602 12.550 1.00 98.50 94 SER A CA 1
ATOM 713 C C . SER A 1 94 ? -0.285 9.226 11.332 1.00 98.50 94 SER A C 1
ATOM 715 O O . SER A 1 94 ? -0.095 10.441 11.289 1.00 98.50 94 SER A O 1
ATOM 717 N N . GLY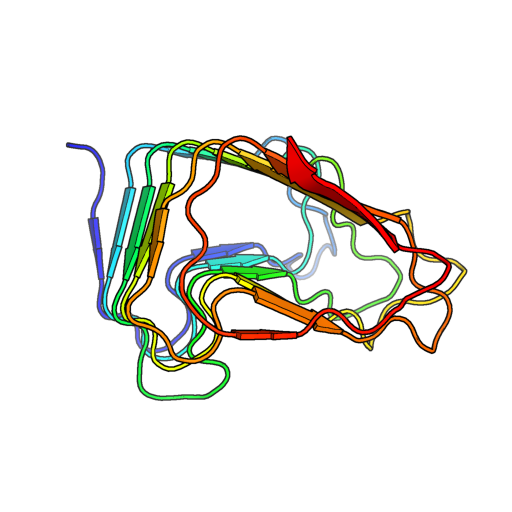 A 1 95 ? 0.043 8.397 10.338 1.00 98.19 95 GLY A N 1
ATOM 718 C CA . GLY A 1 95 ? 0.503 8.791 9.013 1.00 98.19 95 GLY A CA 1
ATOM 719 C C . GLY A 1 95 ? -0.636 8.944 8.005 1.00 98.19 95 GLY A C 1
ATOM 720 O O . GLY A 1 95 ? -1.763 9.303 8.348 1.00 98.19 95 GLY A O 1
ATOM 721 N N . ALA A 1 96 ? -0.344 8.674 6.730 1.00 98.50 96 ALA A N 1
ATOM 722 C CA . ALA A 1 96 ? -1.358 8.731 5.682 1.00 98.50 96 ALA A CA 1
ATOM 723 C C . ALA A 1 96 ? -2.361 7.564 5.776 1.00 98.50 96 ALA A C 1
ATOM 725 O O . ALA A 1 96 ? -2.015 6.459 6.192 1.00 98.50 96 ALA A O 1
ATOM 726 N N . GLY A 1 97 ? -3.603 7.768 5.335 1.00 98.69 97 GLY A N 1
ATOM 727 C CA . GLY A 1 97 ? -4.564 6.670 5.188 1.00 98.69 97 GLY A CA 1
ATOM 728 C C . GLY A 1 97 ? -4.049 5.648 4.171 1.00 98.69 97 GLY A C 1
ATOM 729 O O . GLY A 1 97 ? -3.786 4.492 4.509 1.00 98.69 97 GLY A O 1
ATOM 730 N N . ILE A 1 98 ? -3.831 6.114 2.941 1.00 98.69 98 ILE A N 1
ATOM 731 C CA . ILE A 1 98 ? -3.142 5.371 1.882 1.00 98.69 98 ILE A CA 1
ATOM 732 C C . ILE A 1 98 ? -1.987 6.216 1.350 1.00 98.69 98 ILE A C 1
ATOM 734 O O . ILE A 1 98 ? -2.162 7.384 0.992 1.00 98.69 98 ILE A O 1
ATOM 738 N N . GLN A 1 99 ? -0.817 5.595 1.270 1.00 98.31 99 GLN A N 1
ATOM 739 C CA . GLN A 1 99 ? 0.407 6.159 0.735 1.00 98.31 99 GLN A CA 1
ATOM 740 C C . GLN A 1 99 ? 0.857 5.403 -0.522 1.00 98.31 99 GLN A C 1
ATOM 74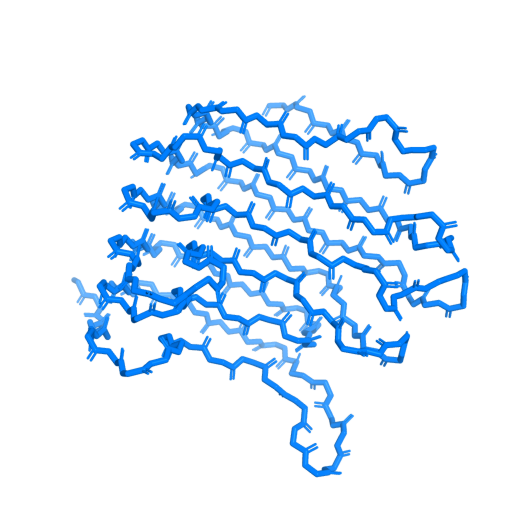2 O O . GLN A 1 99 ? 0.751 4.181 -0.596 1.00 98.31 99 GLN A O 1
ATOM 747 N N . GLY A 1 100 ? 1.370 6.137 -1.505 1.00 97.50 100 GLY A N 1
ATOM 748 C CA . GLY A 1 100 ? 2.196 5.621 -2.589 1.00 97.50 100 GLY A CA 1
ATOM 749 C C . GLY A 1 100 ? 3.506 6.402 -2.647 1.00 97.50 100 GLY A C 1
ATOM 750 O O . GLY A 1 100 ? 3.502 7.601 -2.939 1.00 97.50 100 GLY A O 1
ATOM 751 N N . TYR A 1 101 ? 4.621 5.737 -2.355 1.00 96.69 101 TYR A N 1
ATOM 752 C CA . TYR A 1 101 ? 5.948 6.343 -2.293 1.00 96.69 101 TYR A CA 1
ATOM 753 C C . TYR A 1 101 ? 6.847 5.789 -3.406 1.00 96.69 101 TYR A C 1
ATOM 755 O O . TYR A 1 101 ? 7.597 4.832 -3.223 1.00 96.69 101 TYR A O 1
ATOM 763 N N . PHE A 1 102 ? 6.775 6.400 -4.591 1.00 95.62 102 PHE A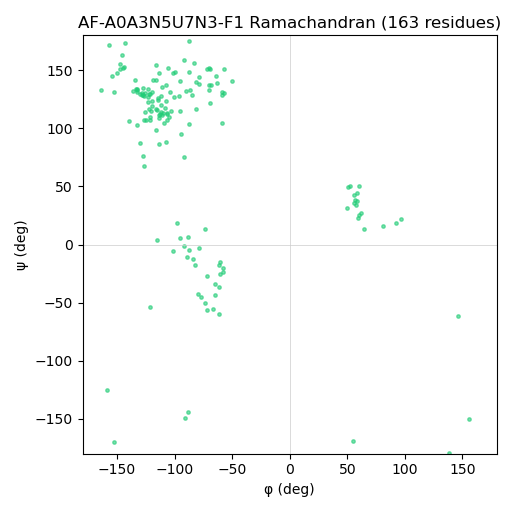 N 1
ATOM 764 C CA . PHE A 1 102 ? 7.346 5.842 -5.826 1.00 95.62 102 PHE A CA 1
ATOM 765 C C . PHE A 1 102 ? 8.722 6.397 -6.207 1.00 95.62 102 PHE A C 1
ATOM 767 O O . PHE A 1 102 ? 9.152 6.253 -7.346 1.00 95.62 102 PHE A O 1
ATOM 774 N N . VAL A 1 103 ? 9.451 7.015 -5.273 1.00 94.62 103 VAL A N 1
ATOM 775 C CA . VAL A 1 103 ? 10.716 7.726 -5.564 1.00 94.62 103 VAL A CA 1
ATOM 776 C C . VAL A 1 103 ? 11.802 6.851 -6.208 1.00 94.62 103 VAL A C 1
ATOM 778 O O . VAL A 1 103 ? 12.694 7.379 -6.870 1.00 94.62 103 VAL A O 1
ATOM 781 N N . ASN A 1 104 ? 11.733 5.531 -6.010 1.00 95.62 104 ASN A N 1
ATOM 782 C CA . ASN A 1 104 ? 12.678 4.555 -6.562 1.00 95.62 104 ASN A CA 1
ATOM 783 C C . ASN A 1 104 ? 12.249 3.986 -7.923 1.00 95.62 104 ASN A C 1
ATOM 785 O O . ASN A 1 104 ? 12.960 3.155 -8.487 1.00 95.62 104 ASN A O 1
ATOM 789 N N . MET A 1 105 ? 11.089 4.396 -8.432 1.00 94.50 105 MET A N 1
ATOM 790 C CA . MET A 1 105 ? 10.621 4.063 -9.771 1.00 94.50 105 MET A CA 1
ATOM 791 C C . MET A 1 105 ? 11.062 5.144 -10.762 1.00 94.50 105 MET A C 1
ATOM 793 O O . MET A 1 105 ? 11.357 6.278 -10.390 1.00 94.50 105 MET A O 1
ATOM 797 N N . GLY A 1 106 ? 11.092 4.787 -12.039 1.00 93.56 106 GLY A N 1
ATOM 798 C CA . GLY A 1 106 ? 11.375 5.698 -13.146 1.00 93.56 106 GLY A CA 1
ATOM 799 C C . GLY A 1 106 ? 10.739 5.263 -14.465 1.00 93.56 106 GLY A C 1
ATOM 800 O O . GLY A 1 106 ? 9.945 4.324 -14.490 1.00 93.56 106 GLY A O 1
ATOM 801 N N . SER A 1 107 ? 11.116 5.920 -15.562 1.00 92.75 107 SER A N 1
ATOM 802 C CA . SER A 1 107 ? 10.522 5.749 -16.905 1.00 92.75 107 SER A CA 1
ATOM 803 C C . SER A 1 107 ? 10.562 4.333 -17.492 1.00 92.75 107 SER A C 1
ATOM 805 O O . SER A 1 107 ? 9.790 4.021 -18.396 1.00 92.75 107 SER A O 1
ATOM 807 N N . THR A 1 108 ? 11.440 3.468 -16.989 1.00 94.25 108 THR A N 1
ATOM 808 C CA . THR A 1 108 ? 11.559 2.050 -17.367 1.00 94.25 108 THR A CA 1
ATOM 809 C C . THR A 1 108 ? 10.683 1.120 -16.529 1.00 94.25 108 THR A C 1
ATOM 811 O O . THR A 1 108 ? 10.556 -0.059 -16.865 1.00 94.25 108 THR A O 1
ATOM 814 N N . SER A 1 109 ? 10.099 1.623 -15.440 1.00 95.56 109 SER A N 1
ATOM 815 C CA . SER A 1 109 ? 9.260 0.823 -14.548 1.00 95.56 109 SER A CA 1
ATOM 816 C C . SER A 1 109 ? 7.951 0.479 -15.239 1.00 95.56 109 SER A C 1
ATOM 818 O O . SER A 1 109 ? 7.450 1.232 -16.077 1.00 95.56 109 SER A O 1
ATOM 820 N N . LEU A 1 110 ? 7.366 -0.653 -14.856 1.00 95.88 110 LEU A N 1
ATOM 821 C CA . LEU A 1 110 ? 6.032 -1.000 -15.327 1.00 95.88 110 LEU A CA 1
ATOM 822 C C . LEU A 1 110 ? 4.998 0.022 -14.811 1.00 95.88 110 LEU A C 1
ATOM 824 O O . LEU A 1 110 ? 5.136 0.493 -13.677 1.00 95.88 110 LEU A O 1
ATOM 828 N N . PRO A 1 111 ? 3.954 0.342 -15.602 1.00 95.12 111 PRO A N 1
ATOM 829 C CA . PRO A 1 111 ? 2.937 1.300 -15.190 1.00 95.12 111 PRO A CA 1
ATOM 830 C C . PRO A 1 111 ? 2.232 0.876 -13.898 1.00 95.12 111 PRO A C 1
ATOM 832 O O . PRO A 1 111 ? 1.737 -0.249 -13.783 1.00 95.12 111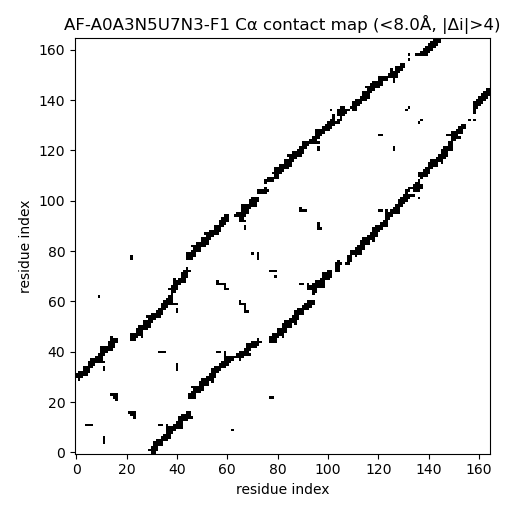 PRO A O 1
ATOM 835 N N . ILE A 1 112 ? 2.129 1.805 -12.952 1.00 96.44 112 ILE A N 1
ATOM 836 C CA . ILE A 1 112 ? 1.408 1.617 -11.693 1.00 96.44 112 ILE A CA 1
ATOM 837 C C . ILE A 1 112 ? -0.097 1.554 -11.984 1.00 96.44 112 ILE A C 1
ATOM 839 O O . ILE A 1 112 ? -0.630 2.353 -12.755 1.00 96.44 112 ILE A O 1
ATOM 843 N N . SER A 1 113 ? -0.825 0.640 -11.349 1.00 96.81 113 SER A N 1
ATOM 844 C CA . SER A 1 113 ? -2.284 0.597 -11.445 1.00 96.81 113 SER A CA 1
ATOM 845 C C . SER A 1 113 ? -2.913 0.284 -10.095 1.00 96.81 113 SER A C 1
ATOM 847 O O . SER A 1 113 ? -2.858 -0.853 -9.616 1.00 96.81 113 SER A O 1
ATOM 849 N N . ILE A 1 114 ? -3.509 1.320 -9.499 1.00 98.00 114 ILE A N 1
ATOM 850 C CA . ILE A 1 114 ? -4.190 1.265 -8.206 1.00 98.00 114 ILE A CA 1
ATOM 851 C C . ILE A 1 114 ? -5.639 1.730 -8.374 1.00 98.00 114 ILE A C 1
ATOM 853 O O . ILE A 1 114 ? -5.917 2.761 -8.997 1.00 98.00 114 ILE A O 1
ATOM 857 N N . ILE A 1 115 ? -6.566 0.975 -7.791 1.00 97.62 115 ILE A N 1
ATOM 858 C CA . ILE A 1 115 ? -7.979 1.338 -7.682 1.00 97.62 115 ILE A CA 1
ATOM 859 C C . ILE A 1 115 ? -8.348 1.364 -6.199 1.00 97.62 115 ILE A C 1
ATOM 861 O O . ILE A 1 115 ? -8.062 0.415 -5.474 1.00 97.62 115 ILE A O 1
ATOM 865 N N . ILE A 1 116 ? -8.972 2.453 -5.762 1.00 98.12 116 ILE A N 1
ATOM 866 C CA . ILE A 1 116 ? -9.602 2.601 -4.451 1.00 98.12 116 ILE A CA 1
ATOM 867 C C . ILE A 1 116 ? -11.102 2.720 -4.719 1.00 98.12 116 ILE A C 1
ATOM 869 O O . ILE A 1 116 ? -11.542 3.683 -5.344 1.00 98.12 116 ILE A O 1
ATOM 873 N N . GLU A 1 117 ? -11.874 1.716 -4.319 1.00 98.06 117 GLU A N 1
ATOM 874 C CA . GLU A 1 117 ? -13.290 1.577 -4.662 1.00 98.06 117 GLU A CA 1
ATOM 875 C C . GLU A 1 117 ? -14.141 1.396 -3.400 1.00 98.06 117 GLU A C 1
ATOM 877 O O . GLU A 1 117 ? -13.891 0.493 -2.598 1.00 98.06 117 GLU A O 1
ATOM 882 N N . ASN A 1 118 ? -15.184 2.210 -3.241 1.00 98.25 118 ASN A N 1
ATOM 883 C CA . ASN A 1 118 ? -16.144 2.107 -2.142 1.00 98.25 118 ASN A CA 1
ATOM 884 C C . ASN A 1 118 ? -15.475 2.027 -0.754 1.00 98.25 118 ASN A C 1
ATOM 886 O O . ASN A 1 118 ? -15.732 1.101 0.015 1.00 98.25 118 ASN A O 1
ATOM 890 N N . CYS A 1 119 ? -14.533 2.928 -0.467 1.00 98.69 119 CYS A N 1
ATOM 891 C CA . CYS A 1 119 ? -13.797 2.953 0.799 1.00 98.69 119 CYS A CA 1
ATOM 892 C C . CYS A 1 119 ? -14.121 4.196 1.633 1.00 98.69 119 CYS A C 1
ATOM 894 O O . CYS A 1 119 ? -14.292 5.282 1.085 1.00 98.69 119 CYS A O 1
ATOM 896 N N . ASP A 1 120 ? -14.093 4.036 2.957 1.00 98.62 120 ASP A N 1
ATOM 897 C CA . ASP A 1 120 ? -14.182 5.131 3.925 1.00 98.62 120 ASP A CA 1
ATOM 898 C C . ASP A 1 120 ? -12.788 5.410 4.497 1.00 98.62 120 ASP A C 1
ATOM 900 O O . ASP A 1 120 ? -12.213 4.567 5.195 1.00 98.62 120 ASP A O 1
ATOM 904 N N . ILE A 1 121 ? -12.235 6.592 4.221 1.00 98.69 121 ILE A N 1
ATOM 905 C CA . ILE A 1 121 ? -10.886 6.986 4.644 1.00 98.69 121 ILE A CA 1
ATOM 906 C C . ILE A 1 121 ? -10.976 8.245 5.505 1.00 98.69 121 ILE A C 1
ATOM 908 O O . ILE A 1 121 ? -11.245 9.320 4.977 1.00 98.69 121 ILE A O 1
ATOM 912 N N . TYR A 1 122 ? -10.769 8.153 6.825 1.00 98.50 122 TYR A N 1
ATOM 913 C CA . TYR A 1 122 ? -11.058 9.276 7.742 1.00 98.50 122 TYR A CA 1
ATOM 914 C C . TYR A 1 122 ? -10.277 9.251 9.076 1.00 98.50 122 TYR A C 1
ATOM 916 O O . TYR A 1 122 ? -9.617 8.281 9.403 1.00 98.50 122 TYR A O 1
ATOM 924 N N . ASP A 1 123 ? -10.348 10.313 9.885 1.00 98.25 123 ASP A N 1
ATOM 925 C CA . ASP A 1 123 ? -9.661 10.441 11.194 1.00 98.25 123 ASP A CA 1
ATOM 926 C C . ASP A 1 123 ? -8.116 10.450 11.157 1.00 98.25 123 ASP A C 1
ATOM 928 O O . ASP A 1 123 ? -7.471 10.372 12.201 1.00 98.25 123 ASP A O 1
ATOM 932 N N . GLN A 1 124 ? -7.511 10.622 9.982 1.00 97.19 124 GLN A N 1
ATOM 933 C CA . GLN A 1 124 ? -6.097 10.985 9.828 1.00 97.19 124 GLN A CA 1
ATOM 934 C C . GLN A 1 124 ? -5.963 12.355 9.155 1.00 97.19 124 GLN A C 1
ATOM 936 O O . GLN A 1 124 ? -6.842 12.768 8.396 1.00 97.19 124 GLN A O 1
ATOM 941 N N . LEU A 1 125 ? -4.853 13.061 9.402 1.00 97.00 125 LEU A N 1
ATOM 942 C CA . LEU A 1 125 ? -4.619 14.379 8.796 1.00 97.00 125 LEU A CA 1
ATOM 943 C C . LEU A 1 125 ? -4.486 14.287 7.267 1.00 97.00 125 LEU A C 1
ATOM 945 O O . LEU A 1 125 ? -5.054 15.107 6.546 1.00 97.00 125 LEU A O 1
ATOM 949 N N . VAL A 1 126 ? -3.746 13.289 6.777 1.00 98.12 126 VAL A N 1
ATOM 950 C CA . VAL A 1 126 ? -3.515 13.045 5.348 1.00 98.12 126 VAL A CA 1
ATOM 951 C C . VAL A 1 126 ? -4.242 11.766 4.953 1.00 98.12 126 VAL A C 1
ATOM 953 O O . VAL A 1 126 ? -3.878 10.681 5.385 1.00 98.12 126 VAL A O 1
ATOM 956 N N . ALA A 1 127 ? -5.291 11.869 4.145 1.00 97.56 127 ALA A N 1
ATOM 957 C CA . ALA A 1 127 ? -6.046 10.703 3.698 1.00 97.56 127 ALA A CA 1
ATOM 958 C C . ALA A 1 127 ? -5.305 9.953 2.583 1.00 97.56 127 ALA A C 1
ATOM 960 O O . ALA A 1 127 ? -5.170 8.732 2.652 1.00 97.56 127 ALA A O 1
ATOM 961 N N . LEU A 1 128 ? -4.785 10.691 1.596 1.00 97.31 128 LEU A N 1
ATOM 962 C CA . LEU A 1 128 ? -4.057 10.152 0.447 1.00 97.31 128 LEU A CA 1
ATOM 963 C C . LEU A 1 128 ? -2.730 10.898 0.271 1.00 97.31 128 LEU A C 1
ATOM 965 O O . LEU A 1 128 ? -2.718 12.129 0.221 1.00 97.31 128 LEU A O 1
ATOM 969 N N . PHE A 1 129 ? -1.626 10.165 0.140 1.00 96.75 129 PHE A N 1
ATOM 970 C CA . PHE A 1 129 ? -0.296 10.723 -0.126 1.00 96.75 129 PHE A CA 1
ATOM 971 C C . PHE A 1 129 ? 0.379 9.946 -1.256 1.00 96.75 129 PHE A C 1
ATOM 973 O O . PHE A 1 129 ? 0.857 8.841 -1.035 1.00 96.75 129 PHE A O 1
ATOM 980 N N . PHE A 1 130 ? 0.417 10.499 -2.468 1.00 95.19 130 PHE A N 1
ATOM 981 C CA . PHE A 1 130 ? 1.036 9.838 -3.623 1.00 95.19 130 PHE A CA 1
ATOM 982 C C . PHE A 1 130 ? 2.129 10.728 -4.207 1.00 95.19 130 PHE A C 1
ATOM 984 O O . PHE A 1 130 ? 1.849 11.823 -4.689 1.00 95.19 130 PHE A O 1
ATOM 991 N N . VAL A 1 131 ? 3.380 10.265 -4.171 1.00 94.25 131 VAL A N 1
ATOM 992 C CA . VAL A 1 131 ? 4.568 11.043 -4.564 1.00 94.25 131 VAL A CA 1
ATOM 993 C C . VAL A 1 131 ? 5.617 10.177 -5.269 1.00 94.25 131 VAL A C 1
ATOM 995 O O . VAL A 1 131 ? 5.506 8.955 -5.318 1.00 94.25 131 VAL A O 1
ATOM 998 N N . GLY A 1 132 ? 6.676 10.813 -5.783 1.00 91.50 132 GLY A N 1
ATOM 999 C CA . GLY A 1 132 ? 7.844 10.118 -6.338 1.00 91.50 132 GLY A CA 1
ATOM 1000 C C . GLY A 1 132 ? 7.842 9.937 -7.853 1.00 91.50 132 GLY A C 1
ATOM 1001 O O . GLY A 1 132 ? 8.554 9.090 -8.371 1.00 91.50 132 GLY A O 1
ATOM 1002 N N . PHE A 1 133 ? 7.083 10.754 -8.579 1.00 90.88 133 PHE A N 1
ATOM 1003 C CA . PHE A 1 133 ? 6.944 10.640 -10.031 1.00 90.88 133 PHE A CA 1
ATOM 1004 C C . PHE A 1 133 ? 8.016 11.409 -10.824 1.00 90.88 133 PHE A C 1
ATOM 1006 O O . PHE A 1 133 ? 8.081 11.285 -12.042 1.00 90.88 133 PHE A O 1
ATOM 1013 N N . GLN A 1 134 ? 8.903 12.171 -10.163 1.00 88.69 134 GLN A N 1
ATOM 1014 C CA . GLN A 1 134 ? 9.892 13.025 -10.847 1.00 88.69 134 GLN A CA 1
ATOM 1015 C C . GLN A 1 134 ? 10.890 12.275 -11.752 1.00 88.69 134 GLN A C 1
ATOM 1017 O O . GLN A 1 134 ? 11.527 12.893 -12.599 1.00 88.69 134 GLN A O 1
ATOM 1022 N N . ASN A 1 135 ? 11.025 10.959 -11.575 1.00 89.62 135 ASN A N 1
ATOM 1023 C CA . ASN A 1 135 ? 11.932 10.107 -12.344 1.00 89.62 135 ASN A CA 1
ATOM 1024 C C . ASN A 1 135 ? 11.239 9.407 -13.539 1.00 89.62 135 ASN A C 1
ATOM 1026 O O . ASN A 1 135 ? 11.859 8.571 -14.199 1.00 89.62 135 ASN A O 1
ATOM 1030 N N . GLY A 1 136 ? 9.968 9.725 -13.825 1.00 91.25 136 GLY A N 1
ATOM 1031 C CA . GLY A 1 136 ? 9.183 9.143 -14.929 1.00 91.25 136 GLY A CA 1
ATOM 1032 C C . GLY A 1 136 ? 8.358 7.908 -14.548 1.00 91.25 136 GLY A C 1
ATOM 1033 O O . GLY A 1 136 ? 7.996 7.102 -15.407 1.00 91.25 136 GLY A O 1
ATOM 1034 N N . ALA A 1 137 ? 8.111 7.697 -13.252 1.00 92.50 137 ALA A N 1
ATOM 1035 C CA . ALA A 1 137 ? 7.101 6.731 -12.837 1.00 92.50 137 ALA A CA 1
ATOM 1036 C C . ALA A 1 137 ? 5.732 7.196 -13.353 1.00 92.50 137 ALA A C 1
ATOM 1038 O O . ALA A 1 137 ? 5.414 8.380 -13.274 1.00 92.50 137 ALA A O 1
ATOM 1039 N N . HIS A 1 138 ? 4.917 6.269 -13.846 1.00 93.06 138 HIS A N 1
ATOM 1040 C CA . HIS A 1 138 ? 3.656 6.586 -14.512 1.00 93.06 138 HIS A CA 1
ATOM 1041 C C . HIS A 1 138 ? 2.595 5.530 -14.228 1.00 93.06 138 HIS A C 1
ATOM 1043 O O . HIS A 1 138 ? 2.909 4.415 -13.804 1.00 93.06 138 HIS A O 1
ATOM 1049 N N . GLY A 1 139 ? 1.327 5.863 -14.473 1.00 93.00 139 GLY A N 1
ATOM 1050 C CA . GLY A 1 139 ? 0.239 4.913 -14.307 1.00 93.00 139 GLY A CA 1
ATOM 1051 C C . GLY A 1 139 ? -1.128 5.532 -14.046 1.00 93.00 139 GLY A C 1
ATOM 1052 O O . GLY A 1 139 ? -1.469 6.625 -14.498 1.00 93.00 139 GLY A O 1
ATOM 1053 N N . THR A 1 140 ? -1.951 4.798 -13.307 1.00 93.31 140 THR A N 1
ATOM 1054 C CA . THR A 1 140 ? -3.326 5.190 -12.993 1.00 93.31 140 THR A CA 1
ATOM 1055 C C . THR A 1 140 ? -3.619 5.018 -11.512 1.00 93.31 140 THR A C 1
ATOM 1057 O O . THR A 1 140 ? -3.382 3.940 -10.961 1.00 93.31 140 THR A O 1
ATOM 1060 N N . LEU A 1 141 ? -4.228 6.041 -10.914 1.00 93.69 141 LEU A N 1
ATOM 1061 C CA . LEU A 1 141 ? -4.864 5.971 -9.605 1.00 93.69 141 LEU A CA 1
ATOM 1062 C C . LEU A 1 141 ? -6.337 6.336 -9.778 1.00 93.69 141 LEU A C 1
ATOM 1064 O O . LEU A 1 141 ? -6.677 7.459 -10.141 1.00 93.69 141 LEU A O 1
ATOM 1068 N N . ARG A 1 142 ? -7.229 5.383 -9.529 1.00 94.00 142 ARG A N 1
ATOM 1069 C CA . ARG A 1 142 ? -8.673 5.596 -9.676 1.00 94.00 142 ARG A CA 1
ATOM 1070 C C . ARG A 1 142 ? -9.327 5.567 -8.306 1.00 94.00 142 ARG A C 1
ATOM 1072 O O . ARG A 1 142 ? -9.130 4.601 -7.578 1.00 94.00 142 ARG A O 1
ATOM 1079 N N . ILE A 1 143 ? -10.104 6.596 -7.983 1.00 93.94 143 ILE A N 1
ATOM 1080 C CA . ILE A 1 143 ? -10.862 6.691 -6.733 1.00 93.94 143 ILE A CA 1
ATOM 1081 C C . ILE A 1 143 ? -12.340 6.686 -7.113 1.00 93.94 143 ILE A C 1
ATOM 1083 O O . ILE A 1 143 ? -12.803 7.564 -7.837 1.00 93.94 143 ILE A O 1
ATOM 1087 N N . ILE A 1 144 ? -13.057 5.653 -6.693 1.00 95.44 144 ILE A N 1
ATOM 1088 C CA . ILE A 1 144 ? -14.417 5.367 -7.149 1.00 95.44 144 ILE A CA 1
ATOM 1089 C C . ILE A 1 144 ? -15.304 5.188 -5.920 1.00 95.44 144 ILE A C 1
ATOM 1091 O O . ILE A 1 144 ? -14.949 4.422 -5.023 1.00 95.44 144 ILE A O 1
ATOM 1095 N N . ASP A 1 145 ? -16.425 5.898 -5.865 1.00 95.75 145 ASP A N 1
ATOM 1096 C CA . ASP A 1 145 ? -17.476 5.785 -4.851 1.00 95.75 145 ASP A CA 1
ATOM 1097 C C . ASP A 1 145 ? -16.946 5.816 -3.400 1.00 95.75 145 ASP A C 1
ATOM 1099 O O . ASP A 1 145 ? -17.484 5.151 -2.522 1.00 95.75 145 ASP A O 1
ATOM 1103 N N . SER A 1 146 ? -15.847 6.534 -3.137 1.00 96.12 146 SER A N 1
ATOM 1104 C CA . SER A 1 146 ? -15.142 6.508 -1.843 1.00 96.12 146 SER A CA 1
ATOM 1105 C C . SER A 1 146 ? -15.279 7.828 -1.080 1.00 96.12 146 SER A C 1
ATOM 1107 O O . SER A 1 146 ? -15.084 8.901 -1.655 1.00 96.12 146 SER A O 1
ATOM 1109 N N . ASP A 1 147 ? -15.544 7.750 0.226 1.00 96.56 147 ASP A N 1
ATOM 1110 C CA . ASP A 1 147 ? -15.556 8.896 1.139 1.00 96.56 147 ASP A CA 1
ATOM 1111 C C . ASP A 1 147 ? -14.146 9.140 1.694 1.00 96.56 147 ASP A C 1
ATOM 1113 O O . ASP A 1 147 ? -13.655 8.421 2.567 1.00 96.56 147 ASP A O 1
ATOM 1117 N N . VAL A 1 148 ? -13.470 10.162 1.166 1.00 96.31 148 VAL A N 1
ATOM 1118 C CA . VAL A 1 148 ? -12.088 10.506 1.523 1.00 96.31 148 VAL A CA 1
ATOM 1119 C C . VAL A 1 148 ? -12.075 11.801 2.332 1.00 96.31 148 VAL A C 1
ATOM 1121 O O . VAL A 1 148 ? -12.213 12.899 1.791 1.00 96.31 148 VAL A O 1
ATOM 1124 N N . ARG A 1 149 ? -11.868 11.679 3.646 1.00 97.19 149 ARG A N 1
ATOM 1125 C CA . ARG A 1 149 ? -11.817 12.787 4.608 1.00 97.19 149 ARG A CA 1
ATOM 1126 C C . ARG A 1 149 ? -10.397 12.991 5.135 1.00 97.19 149 ARG A C 1
ATOM 1128 O O . ARG A 1 149 ? -9.853 12.163 5.863 1.00 97.19 149 ARG A O 1
ATOM 1135 N N . GLY A 1 150 ? -9.816 14.132 4.777 1.00 95.25 150 GLY A N 1
ATOM 1136 C CA . GLY A 1 150 ? -8.450 14.534 5.120 1.00 95.25 150 GLY A CA 1
ATOM 1137 C C . GLY A 1 150 ? -7.755 15.182 3.924 1.00 95.25 150 GLY A C 1
ATOM 1138 O O . GLY A 1 150 ? -8.342 15.324 2.851 1.00 95.25 150 GLY A O 1
ATOM 1139 N N . LEU A 1 151 ? -6.496 15.583 4.093 1.00 95.44 151 LEU A N 1
ATOM 1140 C CA . LEU A 1 151 ? -5.715 16.140 2.990 1.00 95.44 151 LEU A CA 1
ATOM 1141 C C . LEU A 1 151 ? -5.384 15.047 1.969 1.00 95.44 151 LEU A C 1
ATOM 1143 O O . LEU A 1 151 ? -4.926 13.966 2.337 1.00 95.44 151 LEU A O 1
ATOM 1147 N N . SER A 1 152 ? -5.592 15.346 0.689 1.00 93.88 152 SER A N 1
ATOM 1148 C CA . SER A 1 152 ? -5.082 14.537 -0.418 1.00 93.88 152 SER A CA 1
ATOM 1149 C C . SER A 1 152 ? -3.927 15.287 -1.065 1.00 93.88 152 SER A C 1
ATOM 1151 O O . SER A 1 152 ? -4.113 16.358 -1.637 1.00 93.88 152 SER A O 1
ATOM 1153 N N . LEU A 1 153 ? -2.726 14.740 -0.928 1.00 92.06 153 LEU A N 1
ATOM 1154 C CA . LEU A 1 153 ? -1.492 15.297 -1.459 1.00 92.06 153 LEU A CA 1
ATOM 1155 C C . LEU A 1 153 ? -1.060 14.432 -2.637 1.00 92.06 153 LEU A C 1
ATOM 1157 O O . LEU A 1 153 ? -0.338 13.445 -2.493 1.00 92.06 153 LEU A O 1
ATOM 1161 N N . ILE A 1 154 ? -1.580 14.803 -3.799 1.00 86.94 154 ILE A N 1
ATOM 1162 C CA . ILE A 1 154 ? -1.305 14.158 -5.074 1.00 86.94 154 ILE A CA 1
ATOM 1163 C C . ILE A 1 154 ? -0.941 15.310 -6.014 1.00 86.94 154 ILE A C 1
ATOM 1165 O O . ILE A 1 154 ? -1.848 15.930 -6.567 1.00 86.94 154 ILE A O 1
ATOM 1169 N N . PRO A 1 155 ? 0.340 15.721 -6.080 1.00 77.06 155 PRO A N 1
ATOM 1170 C CA . PRO A 1 155 ? 0.732 16.848 -6.921 1.00 77.06 155 PRO A CA 1
ATOM 1171 C C . PRO A 1 155 ? 0.321 16.574 -8.374 1.00 77.06 155 PRO A C 1
ATOM 1173 O O . PRO A 1 155 ? 0.250 15.416 -8.773 1.00 77.06 155 PRO A O 1
ATOM 1176 N N . ASP A 1 156 ? 0.038 17.614 -9.162 1.00 61.66 156 ASP A N 1
ATOM 1177 C CA . ASP A 1 156 ? -0.306 17.453 -10.580 1.00 61.66 156 ASP A CA 1
ATOM 1178 C C . ASP A 1 156 ? 0.844 16.746 -11.312 1.00 61.66 156 ASP A C 1
ATOM 1180 O O . ASP A 1 156 ? 1.901 17.328 -11.568 1.00 61.66 156 ASP A O 1
ATOM 1184 N N . ILE A 1 157 ? 0.649 15.462 -11.611 1.00 63.44 157 ILE A N 1
ATOM 1185 C CA . ILE A 1 157 ? 1.648 14.605 -12.241 1.00 63.44 157 ILE A CA 1
ATOM 1186 C C . ILE A 1 157 ? 1.150 14.284 -13.651 1.00 63.44 157 ILE A C 1
ATOM 1188 O O . ILE A 1 157 ? 0.097 13.659 -13.787 1.00 63.44 157 ILE A O 1
ATOM 1192 N N . PRO A 1 158 ? 1.896 14.652 -14.709 1.00 58.41 158 PRO A N 1
ATOM 1193 C CA . PRO A 1 158 ? 1.453 14.490 -16.098 1.00 58.41 158 PRO A CA 1
ATOM 1194 C C . PRO A 1 158 ? 1.183 13.032 -16.503 1.00 58.41 158 PRO A C 1
ATOM 1196 O O . PRO A 1 158 ? 0.538 12.779 -17.516 1.00 58.41 158 PRO A O 1
ATOM 1199 N N . GLU A 1 159 ? 1.660 12.078 -15.708 1.00 62.06 159 GLU A N 1
ATOM 1200 C CA . GLU A 1 159 ? 1.655 10.651 -16.012 1.00 62.06 159 GLU A CA 1
ATOM 1201 C C . GLU A 1 159 ? 0.770 9.824 -15.064 1.00 62.06 159 GLU A C 1
ATOM 1203 O O . GLU A 1 159 ? 0.729 8.599 -15.186 1.00 62.06 159 GLU A O 1
ATOM 1208 N N . LEU A 1 160 ? 0.048 10.472 -14.135 1.00 64.88 160 LEU A N 1
ATOM 1209 C CA . LEU A 1 160 ? -0.938 9.830 -13.266 1.00 64.88 160 LEU A CA 1
ATOM 1210 C C . LEU A 1 160 ? -2.341 10.320 -13.623 1.00 64.88 160 LEU A C 1
ATOM 1212 O O . LEU A 1 160 ? -2.699 11.470 -13.382 1.00 64.88 160 LEU A O 1
ATOM 1216 N N . THR A 1 161 ? -3.175 9.433 -14.165 1.00 67.62 161 THR A N 1
ATOM 1217 C CA . THR A 1 161 ? -4.591 9.769 -14.375 1.00 67.62 161 THR A CA 1
ATOM 1218 C C . THR A 1 161 ? -5.367 9.574 -13.077 1.00 67.62 161 THR A C 1
ATOM 1220 O O . THR A 1 161 ? -5.477 8.441 -12.606 1.00 67.62 161 THR A O 1
ATOM 1223 N N . LEU A 1 162 ? -5.926 10.666 -12.545 1.00 68.06 162 LEU A N 1
ATOM 1224 C CA . LEU A 1 162 ? -6.892 10.668 -11.446 1.00 68.06 162 LEU A CA 1
ATOM 1225 C C . LEU A 1 162 ? -8.313 10.726 -12.004 1.00 68.06 162 LEU A C 1
ATOM 1227 O O . LEU A 1 162 ? -8.652 11.607 -12.793 1.00 68.06 162 LEU A O 1
ATOM 1231 N N . SER A 1 163 ? -9.165 9.800 -11.577 1.00 67.19 163 SER A N 1
ATOM 1232 C CA . SER A 1 163 ? -10.595 9.840 -11.884 1.00 67.19 163 SER A CA 1
ATOM 1233 C C . SER A 1 163 ? -11.396 9.713 -10.603 1.00 67.19 163 SER A C 1
ATOM 1235 O O . SER A 1 163 ? -11.177 8.746 -9.874 1.00 67.19 163 SER A O 1
ATOM 1237 N N . TYR A 1 164 ? -12.334 10.634 -10.405 1.00 66.12 164 TYR A N 1
ATOM 1238 C CA . TYR A 1 164 ? -13.398 10.547 -9.412 1.00 66.12 164 TYR A CA 1
ATOM 1239 C C . TYR A 1 164 ? -14.673 10.112 -10.132 1.00 66.12 164 TYR A C 1
ATOM 1241 O O . TYR A 1 164 ? -15.043 10.716 -11.146 1.00 66.12 164 TYR A O 1
ATOM 1249 N N . ARG A 1 165 ? -15.314 9.051 -9.656 1.00 55.78 165 ARG A N 1
ATOM 1250 C CA . ARG A 1 165 ? -16.695 8.713 -10.004 1.00 55.78 165 ARG A CA 1
ATOM 1251 C C . ARG A 1 165 ? -17.423 8.304 -8.752 1.00 55.78 165 ARG A C 1
ATOM 1253 O O . ARG A 1 165 ? -16.756 7.625 -7.946 1.00 55.78 165 ARG A O 1
#

Radius of gyration: 14.42 Å; Cα contacts (8 Å, |Δi|>4): 559; chains: 1; bounding box: 33×32×35 Å

Mean predicted aligned error: 3.36 Å

Nearest PDB structures (foldseek):
  6c72-assembly1_C  TM=5.426E-01  e=1.104E-02  Acinetobacter phage Fri1
  1nhc-assembly6_F  TM=4.496E-01  e=1.077E-01  Aspergillus niger
  6kve-assembly1_A  TM=3.475E-01  e=1.133E-01  Evansstolkia leycettana
  6qps-assembly2_B  TM=4.500E-01  e=9.025E-01  Bacteroides cellulosilyticus
  9j4l-assembly1_B  TM=2.153E-01  e=4.917E-01  Paenarthrobacter aurescens

pLDDT: mean 94.18, std 9.04, range [55.78, 98.94]

Solvent-accessible surface area (backbone atoms only — not comparable to full-atom values): 7668 Å² total; per-residue (Å²): 134,63,57,78,48,65,63,34,94,32,53,62,40,75,37,59,40,70,94,82,63,45,69,41,64,72,45,76,49,62,37,33,37,33,36,40,6,21,20,18,27,31,38,37,32,19,29,35,44,31,38,41,31,49,28,39,27,31,42,10,46,85,38,86,68,6,15,22,31,34,42,44,30,82,40,37,91,41,41,48,28,56,31,36,41,32,52,27,40,28,34,44,12,73,19,25,29,38,32,32,46,32,64,45,28,21,66,87,29,67,60,33,29,40,38,40,33,47,28,45,27,34,78,21,72,31,24,35,37,45,49,35,48,92,54,46,34,39,34,38,45,37,44,30,68,50,52,74,40,52,44,70,49,62,70,96,48,100,46,52,52,76,48,83,88